Protein AF-A0A3A2ZR63-F1 (afdb_monomer)

Organism: NCBI:txid2070753

InterPro domains:
  IPR008967 p53-like transcription factor, DNA-binding domain superfamily [SSF49417] (15-158)
  IPR024061 NDT80, DNA-binding domain [PF05224] (14-158)
  IPR024061 NDT80, DNA-binding domain [PS51517] (1-158)
  IPR037141 NDT80, DNA-binding domain superfamily [G3DSA:2.60.40.1390] (8-158)
  IPR052605 NDT80-like transcription factors [PTHR35144] (15-158)

Mean predicted aligned error: 14.02 Å

Radius of gyration: 23.4 Å; Cα contacts (8 Å, |Δi|>4): 217; chains: 1; bounding box: 44×64×57 Å

Structure (mmCIF, N/CA/C/O backbone):
data_AF-A0A3A2ZR63-F1
#
_entry.id   AF-A0A3A2ZR63-F1
#
loop_
_atom_site.group_PDB
_atom_site.id
_atom_site.type_symbol
_atom_site.label_atom_id
_atom_site.label_alt_id
_atom_site.label_comp_id
_atom_site.label_asym_id
_atom_site.label_entity_id
_atom_site.label_seq_id
_atom_site.pdbx_PDB_ins_code
_atom_site.Cartn_x
_atom_site.Cartn_y
_atom_site.Cartn_z
_atom_site.occupancy
_atom_site.B_iso_or_equiv
_atom_site.auth_seq_id
_atom_site.auth_comp_id
_atom_site.auth_asym_id
_atom_site.auth_atom_id
_atom_site.pdbx_PDB_model_num
ATOM 1 N N . MET A 1 1 ? -15.004 12.516 -32.864 1.00 45.97 1 MET A N 1
ATOM 2 C CA . MET A 1 1 ? -14.915 11.042 -32.732 1.00 45.97 1 MET A CA 1
ATOM 3 C C . MET A 1 1 ? -13.595 10.483 -33.279 1.00 45.97 1 MET A C 1
ATOM 5 O O . MET A 1 1 ? -13.075 9.552 -32.686 1.00 45.97 1 MET A O 1
ATOM 9 N N . ALA A 1 2 ? -12.999 11.075 -34.326 1.00 40.38 2 ALA A N 1
ATOM 10 C CA . ALA A 1 2 ? -11.675 10.683 -34.836 1.00 40.38 2 ALA A CA 1
ATOM 11 C C . ALA A 1 2 ? -10.505 10.968 -33.863 1.00 40.38 2 ALA A C 1
ATOM 13 O O . ALA A 1 2 ? -9.530 10.227 -33.838 1.00 40.38 2 ALA A O 1
ATOM 14 N N . ASP A 1 3 ? -10.630 11.982 -33.006 1.00 50.62 3 ASP A N 1
ATOM 15 C CA . ASP A 1 3 ? -9.547 12.456 -32.124 1.00 50.62 3 ASP A CA 1
ATOM 16 C C . ASP A 1 3 ? -9.167 11.496 -30.978 1.00 50.62 3 ASP A C 1
ATOM 18 O O . ASP A 1 3 ? -8.080 11.567 -30.408 1.00 50.62 3 ASP A O 1
ATOM 22 N N . THR A 1 4 ? -10.058 10.567 -30.631 1.00 49.31 4 THR A N 1
ATOM 23 C CA . THR A 1 4 ? -9.814 9.566 -29.580 1.00 49.31 4 THR A CA 1
ATOM 24 C C . THR A 1 4 ? -9.079 8.341 -30.128 1.00 49.31 4 THR A C 1
ATOM 26 O O . THR A 1 4 ? -8.341 7.690 -29.396 1.00 49.31 4 THR A O 1
ATOM 29 N N . ILE A 1 5 ? -9.237 8.053 -31.423 1.00 48.50 5 ILE A N 1
ATOM 30 C CA . ILE A 1 5 ? -8.697 6.851 -32.073 1.00 48.50 5 ILE A CA 1
ATOM 31 C C . ILE A 1 5 ? -7.211 7.045 -32.418 1.00 48.50 5 ILE A C 1
ATOM 33 O O . ILE A 1 5 ? -6.413 6.131 -32.229 1.00 48.50 5 ILE A O 1
ATOM 37 N N . TRP A 1 6 ? -6.792 8.259 -32.789 1.00 42.59 6 TRP A N 1
ATOM 38 C CA . TRP A 1 6 ? -5.373 8.559 -33.038 1.00 42.59 6 TRP A CA 1
ATOM 39 C C . TRP A 1 6 ? -4.521 8.643 -31.763 1.00 42.59 6 TRP A C 1
ATOM 41 O O . TRP A 1 6 ? -3.327 8.355 -31.815 1.00 42.59 6 TRP A O 1
ATOM 51 N N . LYS A 1 7 ? -5.120 8.927 -30.596 1.00 45.03 7 LYS A N 1
ATOM 52 C CA . LYS A 1 7 ? -4.410 8.862 -29.302 1.00 45.03 7 LYS A CA 1
ATOM 53 C C . LYS A 1 7 ? -3.984 7.441 -28.918 1.00 45.03 7 LYS A C 1
ATOM 55 O O . LYS A 1 7 ? -3.036 7.296 -28.158 1.00 45.03 7 LYS A O 1
ATOM 60 N N . PHE A 1 8 ? -4.647 6.418 -29.463 1.00 43.94 8 PHE A N 1
ATOM 61 C CA . PHE A 1 8 ? -4.245 5.016 -29.314 1.00 43.94 8 PHE A CA 1
ATOM 62 C C . PHE A 1 8 ? -3.284 4.539 -30.411 1.00 43.94 8 PHE A C 1
ATOM 64 O O . PHE A 1 8 ? -2.622 3.527 -30.216 1.00 43.94 8 PHE A O 1
ATOM 71 N N . LEU A 1 9 ? -3.183 5.244 -31.546 1.00 41.78 9 LEU A N 1
ATOM 72 C CA . LEU A 1 9 ? -2.335 4.830 -32.671 1.00 41.78 9 LEU A CA 1
ATOM 73 C C . LEU A 1 9 ? -0.907 5.398 -32.608 1.00 41.78 9 LEU A C 1
ATOM 75 O O . LEU A 1 9 ? -0.009 4.853 -33.237 1.00 41.78 9 LEU A O 1
ATOM 79 N N . ILE A 1 10 ? -0.665 6.426 -31.788 1.00 46.12 10 ILE A N 1
ATOM 80 C CA . ILE A 1 10 ? 0.682 6.765 -31.304 1.00 46.12 10 ILE A CA 1
ATOM 81 C C . ILE A 1 10 ? 0.869 6.078 -29.948 1.00 46.12 10 ILE A C 1
ATOM 83 O O . ILE A 1 10 ? 1.062 6.712 -28.910 1.00 46.12 10 ILE A O 1
ATOM 87 N N . MET A 1 11 ? 0.830 4.746 -29.949 1.00 47.94 11 MET A N 1
ATOM 88 C CA . MET A 1 11 ? 1.648 4.001 -28.999 1.00 47.94 11 MET A CA 1
ATOM 89 C C . MET A 1 11 ? 3.092 4.231 -29.445 1.00 47.94 11 MET A C 1
ATOM 91 O O . MET A 1 11 ? 3.695 3.388 -30.101 1.00 47.94 11 MET A O 1
ATOM 95 N N . ALA A 1 12 ? 3.645 5.408 -29.126 1.00 53.53 12 ALA A N 1
ATOM 96 C CA . ALA A 1 12 ? 5.078 5.480 -28.895 1.00 53.53 12 ALA A CA 1
ATOM 97 C C . ALA A 1 12 ? 5.384 4.287 -27.989 1.00 53.53 12 ALA A C 1
ATOM 99 O O . ALA A 1 12 ? 4.671 4.096 -27.001 1.00 53.53 12 ALA A O 1
ATOM 100 N N . GLU A 1 13 ? 6.319 3.437 -28.391 1.00 65.12 13 GLU A N 1
ATOM 101 C CA . GLU A 1 13 ? 6.687 2.231 -27.665 1.00 65.12 13 GLU A CA 1
ATOM 102 C C . GLU A 1 13 ? 7.185 2.651 -26.274 1.00 65.12 13 GLU A C 1
ATOM 104 O O . GLU A 1 13 ? 8.339 3.013 -26.060 1.00 65.12 13 GLU A O 1
ATOM 109 N N . LYS A 1 14 ? 6.248 2.768 -25.330 1.00 74.50 14 LYS A N 1
ATOM 110 C CA . LYS A 1 14 ? 6.524 3.203 -23.970 1.00 74.50 14 LYS A CA 1
ATOM 111 C C . LYS A 1 14 ? 6.996 1.973 -23.232 1.00 74.50 14 LYS A C 1
ATOM 113 O O . LYS A 1 14 ? 6.200 1.111 -22.861 1.00 74.50 14 LYS A O 1
ATOM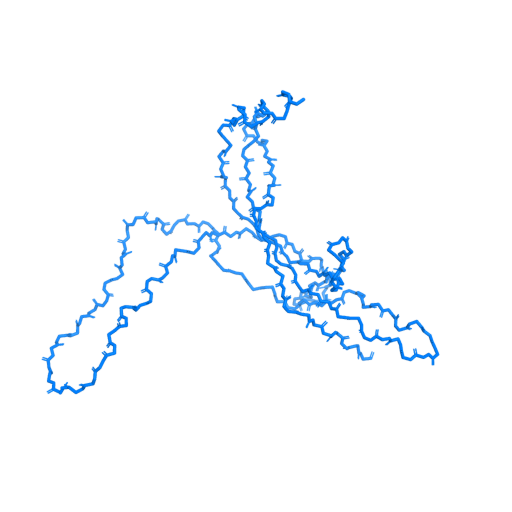 118 N N . HIS A 1 15 ? 8.300 1.892 -23.039 1.00 84.75 15 HIS A N 1
ATOM 119 C CA . HIS A 1 15 ? 8.907 0.795 -22.312 1.00 84.75 15 HIS A CA 1
ATOM 120 C C . HIS A 1 15 ? 8.622 0.955 -20.821 1.00 84.75 15 HIS A C 1
ATOM 122 O O . HIS A 1 15 ? 8.760 2.046 -20.259 1.00 84.75 15 HIS A O 1
ATOM 128 N N . ILE A 1 16 ? 8.224 -0.144 -20.179 1.00 88.38 16 ILE A N 1
ATOM 129 C CA . ILE A 1 16 ? 8.135 -0.212 -18.723 1.00 88.38 16 ILE A CA 1
ATOM 130 C C . ILE A 1 16 ? 9.560 -0.299 -18.178 1.00 88.38 16 ILE A C 1
ATOM 132 O O . ILE A 1 16 ? 10.307 -1.209 -18.523 1.00 88.38 16 ILE A O 1
ATOM 136 N N . LEU A 1 17 ? 9.918 0.657 -17.328 1.00 89.81 17 LEU A N 1
ATOM 137 C CA . LEU A 1 17 ? 11.232 0.766 -16.702 1.00 89.81 17 LEU A CA 1
ATOM 138 C C . LEU A 1 17 ? 11.262 0.067 -15.337 1.00 89.81 17 LEU A C 1
ATOM 140 O O . LEU A 1 17 ? 12.250 -0.568 -14.986 1.00 89.81 17 LEU A O 1
ATOM 144 N N . SER A 1 18 ? 10.188 0.197 -14.556 1.00 92.38 18 SER A N 1
ATOM 145 C CA . SER A 1 18 ? 10.052 -0.419 -13.231 1.00 92.38 18 SER A CA 1
ATOM 146 C C . SER A 1 18 ? 8.596 -0.428 -12.759 1.00 92.38 18 SER A C 1
ATOM 148 O O . SER A 1 18 ? 7.727 0.214 -13.359 1.00 92.38 18 SER A O 1
ATOM 150 N N . PHE A 1 19 ? 8.330 -1.142 -11.663 1.00 94.75 19 PHE A N 1
ATOM 151 C CA . PHE A 1 19 ? 7.040 -1.142 -10.978 1.00 94.75 19 PHE A CA 1
ATOM 152 C C . PHE A 1 19 ? 7.175 -0.599 -9.560 1.00 94.75 19 PHE A C 1
ATOM 154 O O . PHE A 1 19 ? 8.213 -0.759 -8.924 1.00 94.75 19 PHE A O 1
ATOM 161 N N . SER A 1 20 ? 6.105 0.010 -9.058 1.00 96.94 20 SER A N 1
ATOM 162 C CA . SER A 1 20 ? 6.032 0.521 -7.690 1.00 96.94 20 SER A CA 1
ATOM 163 C C . SER A 1 20 ? 4.625 0.353 -7.137 1.00 96.94 20 SER A C 1
ATOM 165 O O . SER A 1 20 ? 3.649 0.452 -7.882 1.00 96.94 20 SER A O 1
ATOM 167 N N . MET A 1 21 ? 4.496 0.101 -5.840 1.00 97.00 21 MET A N 1
ATOM 168 C CA . MET A 1 21 ? 3.208 -0.017 -5.159 1.00 97.00 21 MET A CA 1
ATOM 169 C C . MET A 1 21 ? 3.023 1.069 -4.107 1.00 97.00 21 MET A C 1
ATOM 171 O O . MET A 1 21 ? 3.986 1.545 -3.511 1.00 97.00 21 MET A O 1
ATOM 175 N N . SER A 1 22 ? 1.774 1.423 -3.826 1.00 97.06 22 SER A N 1
ATOM 176 C CA . SER A 1 22 ? 1.427 2.290 -2.703 1.00 97.06 22 SER A CA 1
ATOM 177 C C . SER A 1 22 ? 0.225 1.757 -1.938 1.00 97.06 22 SER A C 1
ATOM 179 O O . SER A 1 22 ? -0.571 0.986 -2.475 1.00 97.06 22 SER A O 1
ATOM 181 N N . ILE A 1 23 ? 0.099 2.176 -0.678 1.00 97.38 23 ILE A N 1
ATOM 182 C CA . ILE A 1 23 ? -1.042 1.864 0.181 1.00 97.38 23 ILE A CA 1
ATOM 183 C C . ILE A 1 23 ? -1.772 3.146 0.582 1.00 97.38 23 ILE A C 1
ATOM 185 O O . ILE A 1 23 ? -1.157 4.157 0.926 1.00 97.38 23 ILE A O 1
ATOM 189 N N . SER A 1 24 ? -3.098 3.103 0.555 1.00 95.75 24 SER A N 1
ATOM 190 C CA . SER A 1 24 ? -3.972 4.174 1.029 1.00 95.75 24 SER A CA 1
ATOM 191 C C . SER A 1 24 ? -5.219 3.599 1.700 1.00 95.75 24 SER A C 1
ATOM 193 O O . SER A 1 24 ? -5.434 2.384 1.715 1.00 95.75 24 SER A O 1
ATOM 195 N N . ALA A 1 25 ? -6.031 4.468 2.297 1.00 95.00 25 ALA A N 1
ATOM 196 C CA . ALA A 1 25 ? -7.350 4.109 2.790 1.00 95.00 25 ALA A CA 1
ATOM 197 C C . ALA A 1 25 ? -8.412 4.984 2.128 1.00 95.00 25 ALA A C 1
ATOM 199 O O . ALA A 1 25 ? -8.140 6.118 1.748 1.00 95.00 25 ALA A O 1
ATOM 200 N N . ILE A 1 26 ? -9.623 4.456 1.999 1.00 93.69 26 ILE A N 1
ATOM 201 C CA . ILE A 1 26 ? -10.800 5.190 1.529 1.00 93.69 26 ILE A CA 1
ATOM 202 C C . ILE A 1 26 ? -11.976 4.899 2.451 1.00 93.69 26 ILE A C 1
ATOM 204 O O . ILE A 1 26 ? -12.048 3.821 3.050 1.00 93.69 26 ILE A O 1
ATOM 208 N N . GLN A 1 27 ? -12.928 5.824 2.547 1.00 90.50 27 GLN A N 1
ATOM 209 C CA . GLN A 1 27 ? -14.222 5.496 3.139 1.00 90.50 27 GLN A CA 1
ATOM 210 C C . GLN A 1 27 ? -14.969 4.520 2.216 1.00 90.50 27 GLN A C 1
ATOM 212 O O . GLN A 1 27 ? -15.025 4.709 1.001 1.00 90.50 27 GLN A O 1
ATOM 217 N N . ASN A 1 28 ? -15.548 3.460 2.781 1.00 90.56 28 ASN A N 1
ATOM 218 C CA . ASN A 1 28 ? -16.197 2.416 1.993 1.00 90.56 28 ASN A CA 1
ATOM 219 C C . ASN A 1 28 ? -17.354 2.976 1.158 1.00 90.56 28 ASN A C 1
ATOM 221 O O . ASN A 1 28 ? -18.242 3.650 1.682 1.00 90.56 28 ASN A O 1
ATOM 225 N N . GLY A 1 29 ? -17.334 2.678 -0.143 1.00 84.38 29 GLY A N 1
ATOM 226 C CA . GLY A 1 29 ? -18.275 3.221 -1.128 1.00 84.38 29 GLY A CA 1
ATOM 227 C C . GLY A 1 29 ? -17.947 4.635 -1.628 1.00 84.38 29 GLY A C 1
ATOM 228 O O . GLY A 1 29 ? -18.713 5.172 -2.423 1.00 84.38 29 GLY A O 1
ATOM 229 N N . LYS A 1 30 ? -16.831 5.243 -1.198 1.00 83.94 30 LYS A N 1
ATOM 230 C CA . LYS A 1 30 ? -16.377 6.569 -1.642 1.00 83.94 30 LYS A CA 1
ATOM 231 C C . LYS A 1 30 ? -14.942 6.533 -2.169 1.00 83.94 30 LYS A C 1
ATOM 233 O O . LYS A 1 30 ? -13.995 6.922 -1.493 1.00 83.94 30 LYS A O 1
ATOM 238 N N . GLU A 1 31 ? -14.783 6.120 -3.420 1.00 77.69 31 GLU A N 1
ATOM 239 C CA . GLU A 1 31 ? -13.464 5.938 -4.050 1.00 77.69 31 GLU A CA 1
ATOM 240 C C . GLU A 1 31 ? -12.640 7.230 -4.227 1.00 77.69 31 GLU A C 1
ATOM 242 O O . GLU A 1 31 ? -11.437 7.152 -4.482 1.00 77.69 31 GLU A O 1
ATOM 247 N N . GLY A 1 32 ? -13.265 8.407 -4.094 1.00 76.75 32 GLY A N 1
ATOM 248 C CA . GLY A 1 32 ? -12.607 9.713 -4.219 1.00 76.75 32 GLY A CA 1
ATOM 249 C C . GLY A 1 32 ? -12.117 10.331 -2.904 1.00 76.75 32 GLY A C 1
ATOM 250 O O . GLY A 1 32 ? -11.287 11.236 -2.943 1.00 76.75 32 GLY A O 1
ATOM 251 N N . GLU A 1 33 ? -12.595 9.863 -1.746 1.00 82.25 33 GLU A N 1
ATOM 252 C CA . GLU A 1 33 ? -12.188 10.400 -0.439 1.00 82.25 33 GLU A CA 1
ATOM 253 C C . GLU A 1 33 ? -11.098 9.511 0.164 1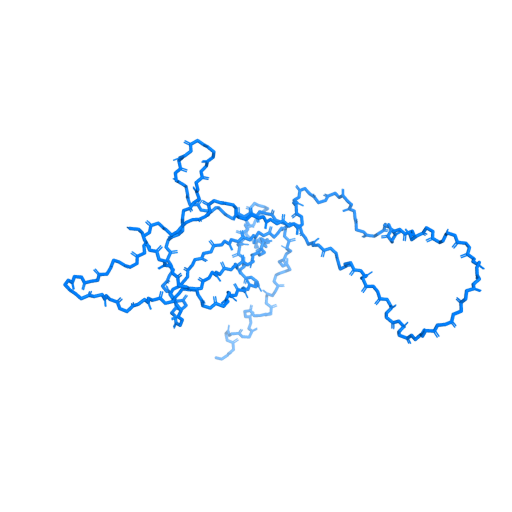.00 82.25 33 GLU A C 1
ATOM 255 O O . GLU A 1 33 ? -11.376 8.542 0.875 1.00 82.25 33 GLU A O 1
ATOM 260 N N . VAL A 1 34 ? -9.842 9.836 -0.164 1.00 88.00 34 VAL A N 1
ATOM 261 C CA . VAL A 1 34 ? -8.672 9.177 0.422 1.00 88.00 34 VAL A CA 1
ATOM 262 C C . VAL A 1 34 ? -8.498 9.640 1.862 1.00 88.00 34 VAL A C 1
ATOM 264 O O . VAL A 1 34 ? -8.334 10.827 2.137 1.00 88.00 34 VAL A O 1
ATOM 267 N N . GLU A 1 35 ? -8.489 8.674 2.766 1.00 90.38 35 GLU A N 1
ATOM 268 C CA . GLU A 1 35 ? -8.189 8.861 4.175 1.00 90.38 35 GLU A CA 1
ATOM 269 C C . GLU A 1 35 ? -6.687 8.763 4.414 1.00 90.38 35 GLU A C 1
ATOM 271 O O . GLU A 1 35 ? -5.981 7.911 3.861 1.00 90.38 35 GLU A O 1
ATOM 276 N N . GLU A 1 36 ? -6.185 9.663 5.253 1.00 90.19 36 GLU A N 1
ATOM 277 C CA . GLU A 1 36 ? -4.756 9.790 5.487 1.00 90.19 36 GLU A CA 1
ATOM 278 C C . GLU A 1 36 ? -4.249 8.660 6.391 1.00 90.19 36 GLU A C 1
ATOM 280 O O . GLU A 1 36 ? -4.694 8.482 7.530 1.00 90.19 36 GLU A O 1
ATOM 285 N N . LEU A 1 37 ? -3.271 7.912 5.881 1.00 95.00 37 LEU A N 1
ATOM 286 C CA . LEU A 1 37 ? -2.515 6.921 6.635 1.00 95.00 37 LEU A CA 1
ATOM 287 C C . LEU A 1 37 ? -1.164 7.500 7.060 1.00 95.00 37 LEU A C 1
ATOM 289 O O . LEU A 1 37 ? -0.524 8.236 6.308 1.00 95.00 37 LEU A O 1
ATOM 293 N N . VAL A 1 38 ? -0.702 7.102 8.240 1.00 95.44 38 VAL A N 1
ATOM 294 C CA . VAL A 1 38 ? 0.665 7.325 8.716 1.00 95.44 38 VAL A CA 1
ATOM 295 C C . VAL A 1 38 ? 1.344 6.012 9.045 1.00 95.44 38 VAL A C 1
ATOM 297 O O . VAL A 1 38 ? 0.723 5.072 9.530 1.00 95.44 38 VAL A O 1
ATOM 300 N N . GLN A 1 39 ? 2.646 5.975 8.819 1.00 96.00 39 GLN A N 1
ATOM 301 C CA . GLN A 1 39 ? 3.543 4.915 9.221 1.00 96.00 39 GLN A CA 1
ATOM 302 C C . GLN A 1 39 ? 4.400 5.388 10.391 1.00 96.00 39 GLN A C 1
ATOM 304 O O . GLN A 1 39 ? 4.998 6.465 10.350 1.00 96.00 39 GLN A O 1
ATOM 309 N N . GLN A 1 40 ? 4.469 4.575 11.440 1.00 95.31 40 GLN A N 1
ATOM 310 C CA . GLN A 1 40 ? 5.313 4.842 12.597 1.00 95.31 40 GLN A CA 1
ATOM 311 C C . GLN A 1 40 ? 6.710 4.253 12.371 1.00 95.31 40 GLN A C 1
ATOM 313 O O . GLN A 1 40 ? 6.860 3.044 12.192 1.00 95.31 40 GLN A O 1
ATOM 318 N N . THR A 1 41 ? 7.753 5.079 12.425 1.00 91.69 41 THR A N 1
ATOM 319 C CA . THR A 1 41 ? 9.140 4.591 12.367 1.00 91.69 41 THR A CA 1
ATOM 320 C C . THR A 1 41 ? 9.544 3.913 13.684 1.00 91.69 41 THR A C 1
ATOM 322 O O . THR A 1 41 ? 8.914 4.153 14.721 1.00 91.69 41 THR A O 1
ATOM 325 N N . PRO A 1 42 ? 10.637 3.123 13.718 1.00 92.19 42 PRO A N 1
ATOM 326 C CA . PRO A 1 42 ? 11.193 2.616 14.978 1.00 92.19 42 PRO A CA 1
ATOM 327 C C . PRO A 1 42 ? 11.473 3.729 16.002 1.00 92.19 42 PRO A C 1
ATOM 329 O O . PRO A 1 42 ? 11.281 3.541 17.201 1.00 92.19 42 PRO A O 1
ATOM 332 N N . LYS A 1 43 ? 11.833 4.928 15.520 1.00 91.31 43 LYS A N 1
ATOM 333 C CA . LYS A 1 43 ? 12.065 6.141 16.324 1.00 91.31 43 LYS A CA 1
ATOM 334 C C . LYS A 1 43 ? 10.785 6.874 16.735 1.00 91.31 43 LYS A C 1
ATOM 336 O O . LYS A 1 43 ? 10.848 7.974 17.270 1.00 91.31 43 LYS A O 1
ATOM 341 N N . ARG A 1 44 ? 9.621 6.272 16.501 1.00 84.75 44 ARG A N 1
ATOM 342 C CA . ARG A 1 44 ? 8.300 6.803 16.839 1.00 84.75 44 ARG A CA 1
ATOM 343 C C . ARG A 1 44 ? 7.916 8.120 16.145 1.00 84.75 44 ARG A C 1
ATOM 345 O O . ARG A 1 44 ? 7.002 8.804 16.606 1.00 84.75 44 ARG A O 1
ATOM 352 N N . SER A 1 45 ? 8.556 8.456 15.028 1.00 92.31 45 SER A N 1
ATOM 353 C CA . SER A 1 45 ? 8.065 9.524 14.154 1.00 92.31 45 SER A CA 1
ATOM 354 C C . SER A 1 45 ? 6.958 8.996 13.242 1.00 92.31 45 SER A C 1
ATOM 356 O O . SER A 1 45 ? 7.022 7.853 12.785 1.00 92.31 45 SER A O 1
ATOM 358 N N . LYS A 1 46 ? 5.954 9.836 12.979 1.00 93.69 46 LYS A N 1
ATOM 359 C CA . LYS A 1 46 ? 4.882 9.562 12.017 1.00 93.69 46 LYS A CA 1
ATOM 360 C C . LYS A 1 46 ? 5.288 10.108 10.654 1.00 93.69 46 LYS A C 1
ATOM 362 O O . LYS A 1 46 ? 5.589 11.294 10.548 1.00 93.69 46 LYS A O 1
ATOM 367 N N . ILE A 1 47 ? 5.287 9.260 9.634 1.00 94.38 47 ILE A N 1
ATOM 368 C CA . ILE A 1 47 ? 5.576 9.633 8.244 1.00 94.38 47 ILE A CA 1
ATOM 369 C C . ILE A 1 47 ? 4.454 9.145 7.330 1.00 94.38 47 ILE A C 1
ATOM 371 O O . ILE A 1 47 ? 3.726 8.223 7.685 1.00 94.38 47 ILE A O 1
ATOM 375 N N . LYS A 1 48 ? 4.30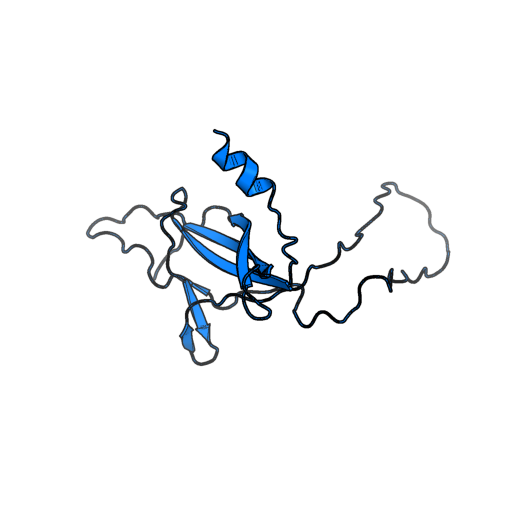3 9.735 6.146 1.00 94.06 48 LYS A N 1
ATOM 376 C CA . LYS A 1 48 ? 3.390 9.199 5.132 1.00 94.06 48 LYS A CA 1
ATOM 377 C C . LYS A 1 48 ? 3.974 7.895 4.555 1.00 94.06 48 LYS A C 1
ATOM 379 O O . LYS A 1 48 ? 5.172 7.884 4.265 1.00 94.06 48 LYS A O 1
ATOM 384 N N . PRO A 1 49 ? 3.174 6.831 4.355 1.00 94.38 49 PRO A N 1
ATOM 385 C CA . PRO A 1 49 ? 3.623 5.650 3.621 1.00 94.38 49 PRO A CA 1
ATOM 386 C C . PRO A 1 49 ? 4.074 6.048 2.210 1.00 94.38 49 PRO A C 1
ATOM 388 O O . PRO A 1 49 ? 3.338 6.722 1.484 1.00 94.38 49 PRO A O 1
ATOM 391 N N . GLY A 1 50 ? 5.305 5.689 1.852 1.00 92.44 50 GLY A N 1
ATOM 392 C CA . GLY A 1 50 ? 5.876 5.972 0.536 1.00 92.44 50 GLY A CA 1
ATOM 393 C C . GLY A 1 50 ? 5.437 4.962 -0.524 1.00 92.44 50 GLY A C 1
ATOM 394 O O . GLY A 1 50 ? 4.913 3.895 -0.200 1.00 92.44 50 GLY A O 1
ATOM 395 N N . ASN A 1 51 ? 5.691 5.295 -1.791 1.00 94.94 51 ASN A N 1
ATOM 396 C CA . ASN A 1 51 ? 5.665 4.303 -2.864 1.00 94.94 51 ASN A CA 1
ATOM 397 C C . ASN A 1 51 ? 6.889 3.387 -2.724 1.00 94.94 51 ASN A C 1
ATOM 399 O O . ASN A 1 51 ? 7.966 3.854 -2.348 1.00 94.94 51 ASN A O 1
ATOM 403 N N . VAL A 1 52 ? 6.720 2.103 -3.024 1.00 96.00 52 VAL A N 1
ATOM 404 C CA . VAL A 1 52 ? 7.763 1.087 -2.881 1.00 96.00 52 VAL A CA 1
ATOM 405 C C . VAL A 1 52 ? 7.971 0.381 -4.204 1.00 96.00 52 VAL A C 1
ATOM 407 O O . VAL A 1 52 ? 7.051 -0.256 -4.715 1.00 96.00 52 VAL A O 1
ATOM 410 N N . ASP A 1 53 ? 9.186 0.480 -4.731 1.00 96.00 53 ASP A N 1
ATOM 411 C CA . ASP A 1 53 ? 9.571 -0.211 -5.955 1.00 96.00 53 ASP A CA 1
ATOM 412 C C . ASP A 1 53 ? 9.626 -1.722 -5.724 1.00 96.00 53 ASP A C 1
ATOM 414 O O . ASP A 1 53 ? 10.170 -2.194 -4.722 1.00 96.00 53 ASP A O 1
ATOM 418 N N . ILE A 1 54 ? 9.040 -2.474 -6.655 1.00 94.75 54 ILE A N 1
ATOM 419 C CA . ILE A 1 54 ? 8.918 -3.929 -6.575 1.00 94.75 54 ILE A CA 1
ATOM 420 C C . ILE A 1 54 ? 9.251 -4.603 -7.901 1.00 94.75 54 ILE A C 1
ATOM 422 O O . ILE A 1 54 ? 9.049 -4.044 -8.980 1.00 94.75 54 ILE A O 1
ATOM 426 N N . ALA A 1 55 ? 9.719 -5.842 -7.809 1.00 93.31 55 ALA A N 1
ATOM 427 C CA . ALA A 1 55 ? 9.893 -6.735 -8.942 1.00 93.31 55 ALA A CA 1
ATOM 428 C C . ALA A 1 55 ? 8.690 -7.691 -9.084 1.00 93.31 55 ALA A C 1
ATOM 430 O O . ALA A 1 55 ? 8.032 -8.018 -8.093 1.00 93.31 55 ALA A O 1
ATOM 431 N N . PRO A 1 56 ? 8.377 -8.176 -10.296 1.00 89.31 56 PRO A N 1
ATOM 432 C CA . PRO A 1 56 ? 7.383 -9.229 -10.475 1.00 89.31 56 PRO A CA 1
ATOM 433 C C . PRO A 1 56 ? 7.816 -10.527 -9.780 1.00 89.31 56 PRO A C 1
ATOM 435 O O . PRO A 1 56 ? 8.928 -11.005 -9.988 1.00 89.31 56 PRO A O 1
ATOM 438 N N . LYS A 1 57 ? 6.922 -11.130 -8.989 1.00 85.62 57 LYS A N 1
ATOM 439 C CA . LYS A 1 57 ? 7.118 -12.483 -8.453 1.00 85.62 57 LYS A CA 1
ATOM 440 C C . LYS A 1 57 ? 6.762 -13.491 -9.556 1.00 85.62 57 LYS A C 1
ATOM 442 O O . LYS A 1 57 ? 5.605 -13.482 -9.986 1.00 85.62 57 LYS A O 1
ATOM 447 N N . PRO A 1 58 ? 7.696 -14.330 -10.042 1.00 77.25 58 PRO A N 1
ATOM 448 C CA . PRO A 1 58 ? 7.346 -15.370 -11.001 1.00 77.25 58 PRO A CA 1
ATOM 449 C C . PRO A 1 58 ? 6.308 -16.315 -10.374 1.00 77.25 58 PRO A C 1
ATOM 451 O O . PRO A 1 58 ? 6.328 -16.527 -9.155 1.00 77.25 58 PRO A O 1
ATOM 454 N N . PRO A 1 59 ? 5.366 -16.858 -11.163 1.00 72.25 59 PRO A N 1
ATOM 455 C CA . PRO A 1 59 ? 4.403 -17.817 -10.647 1.00 72.25 59 PRO A CA 1
ATOM 456 C C . PRO A 1 59 ? 5.155 -19.042 -10.120 1.00 72.25 59 PRO A C 1
ATOM 458 O O . PRO A 1 59 ? 5.836 -19.738 -10.871 1.00 72.25 59 PRO A O 1
ATOM 461 N N . PHE A 1 60 ? 5.030 -19.306 -8.821 1.00 60.25 60 PHE A N 1
ATOM 462 C CA . PHE A 1 60 ? 5.412 -20.593 -8.258 1.00 60.25 60 PHE A CA 1
ATOM 463 C C . PHE A 1 60 ? 4.416 -21.615 -8.805 1.00 60.25 60 PHE A C 1
ATOM 465 O O . PHE A 1 60 ? 3.218 -21.506 -8.546 1.00 60.25 60 PHE A O 1
ATOM 472 N N . LEU A 1 61 ? 4.890 -22.580 -9.592 1.00 52.00 61 LEU A N 1
ATOM 473 C CA . LEU A 1 61 ? 4.096 -23.759 -9.922 1.00 52.00 61 LEU A CA 1
ATOM 474 C C . LEU A 1 61 ? 3.973 -24.599 -8.646 1.00 52.00 61 LEU A C 1
ATOM 476 O O . LEU A 1 61 ? 4.815 -25.447 -8.371 1.00 52.00 61 LEU A O 1
ATOM 480 N N . SER A 1 62 ? 2.958 -24.315 -7.834 1.00 48.56 62 SER A N 1
ATOM 481 C CA . SER A 1 62 ? 2.526 -25.200 -6.756 1.00 48.56 62 SER A CA 1
ATOM 482 C C . SER A 1 62 ? 1.486 -26.184 -7.308 1.00 48.56 62 SER A C 1
ATOM 484 O O . SER A 1 62 ? 0.352 -25.793 -7.573 1.00 48.56 62 SER A O 1
ATOM 486 N N . ASP A 1 63 ? 1.935 -27.432 -7.458 1.00 42.84 63 ASP A N 1
ATOM 487 C CA . ASP A 1 63 ? 1.193 -28.702 -7.441 1.00 42.84 63 ASP A CA 1
ATOM 488 C C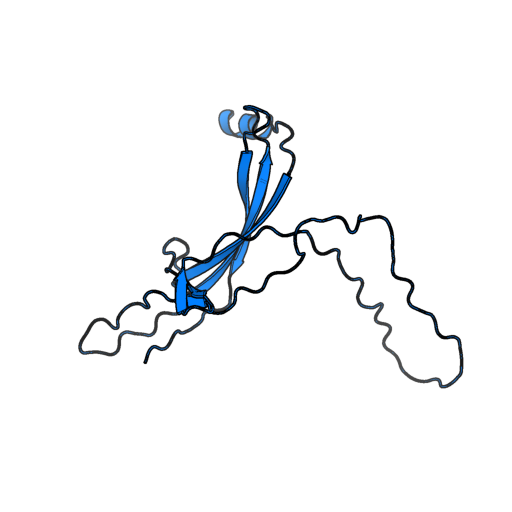 . ASP A 1 63 ? 0.352 -29.135 -8.663 1.00 42.84 63 ASP A C 1
ATOM 490 O O . ASP A 1 63 ? -0.742 -28.648 -8.938 1.00 42.84 63 ASP A O 1
ATOM 494 N N . PHE A 1 64 ? 0.832 -30.199 -9.326 1.00 40.53 64 PHE A N 1
ATOM 495 C CA . PHE A 1 64 ? -0.038 -31.204 -9.939 1.00 40.53 64 PHE A CA 1
ATOM 496 C C . PHE A 1 64 ? -0.767 -31.950 -8.809 1.00 40.53 64 PHE A C 1
ATOM 498 O O . PHE A 1 64 ? -0.207 -32.839 -8.170 1.00 40.53 64 PHE A O 1
ATOM 505 N N . ASP A 1 65 ? -2.021 -31.576 -8.572 1.00 38.09 65 ASP A N 1
ATOM 506 C CA . ASP A 1 65 ? -2.979 -32.330 -7.767 1.00 38.09 65 ASP A CA 1
ATOM 507 C C . ASP A 1 65 ? -3.373 -33.616 -8.520 1.00 38.09 65 ASP A C 1
ATOM 509 O O . ASP A 1 65 ? -4.102 -33.572 -9.512 1.00 38.09 65 ASP A O 1
ATOM 513 N N . ILE A 1 66 ? -2.879 -34.775 -8.075 1.00 42.00 66 ILE A N 1
A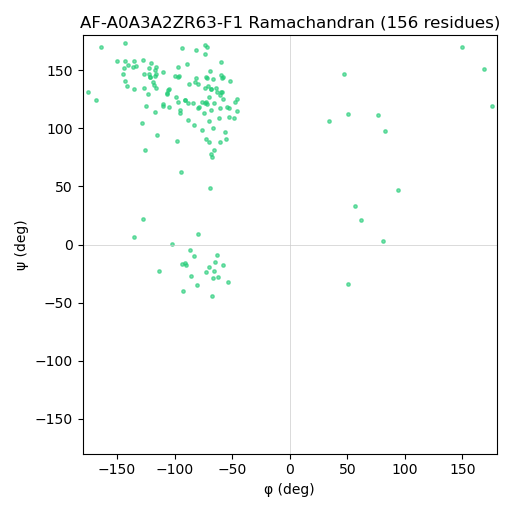TOM 514 C CA . ILE A 1 66 ? -3.537 -36.060 -8.340 1.00 42.00 66 ILE A CA 1
ATOM 515 C C . ILE A 1 66 ? -3.995 -36.611 -6.994 1.00 42.00 66 ILE A C 1
ATOM 517 O O . ILE A 1 66 ? -3.266 -37.299 -6.278 1.00 42.00 66 ILE A O 1
ATOM 521 N N . GLN A 1 67 ? -5.252 -36.318 -6.674 1.00 43.56 67 GLN A N 1
ATOM 522 C CA . GLN A 1 67 ? -6.061 -37.111 -5.760 1.00 43.56 67 GLN A CA 1
ATOM 523 C C . GLN A 1 67 ? -6.035 -38.578 -6.215 1.00 43.56 67 GLN A C 1
ATOM 525 O O . GLN A 1 67 ? -6.469 -38.878 -7.322 1.00 43.56 67 GLN A O 1
ATOM 530 N N . HIS A 1 68 ? -5.504 -39.487 -5.391 1.00 39.44 68 HIS A N 1
ATOM 531 C CA . HIS A 1 68 ? -6.170 -40.712 -4.910 1.00 39.44 68 HIS A CA 1
ATOM 532 C C . HIS A 1 68 ? -5.179 -41.676 -4.208 1.00 39.44 68 HIS A C 1
ATOM 534 O O . HIS A 1 68 ? -3.981 -41.658 -4.485 1.00 39.44 68 HIS A O 1
ATOM 540 N N . PRO A 1 69 ? -5.661 -42.491 -3.243 1.00 53.81 69 PRO A N 1
ATOM 541 C CA . PRO A 1 69 ? -4.846 -43.091 -2.190 1.00 53.81 69 PRO A CA 1
ATOM 542 C C . PRO A 1 69 ? -4.338 -44.501 -2.531 1.00 53.81 69 PRO A C 1
ATOM 544 O O . PRO A 1 69 ? -4.859 -45.176 -3.413 1.00 53.81 69 PRO A O 1
ATOM 547 N N . SER A 1 70 ? -3.407 -44.978 -1.698 1.00 46.28 70 SER A N 1
ATOM 548 C CA . SER A 1 70 ? -2.908 -46.358 -1.557 1.00 46.28 70 SER A CA 1
ATOM 549 C C . SER A 1 70 ? -1.813 -46.825 -2.529 1.00 46.28 70 SER A C 1
ATOM 551 O O . SER A 1 70 ? -2.082 -47.326 -3.615 1.00 46.28 70 SER A O 1
ATOM 553 N N . ARG A 1 71 ? -0.557 -46.768 -2.056 1.00 40.47 71 ARG A N 1
ATOM 554 C CA . ARG A 1 71 ? 0.450 -47.842 -2.188 1.00 40.47 71 ARG A CA 1
ATOM 555 C C . ARG A 1 71 ? 1.740 -47.486 -1.433 1.00 40.47 71 ARG A C 1
ATOM 557 O O . ARG A 1 71 ? 2.252 -46.387 -1.625 1.00 40.47 71 ARG A O 1
ATOM 564 N N . PRO A 1 72 ? 2.288 -48.386 -0.597 1.00 53.03 72 PRO A N 1
ATOM 565 C CA . PRO A 1 72 ? 3.602 -48.206 -0.006 1.00 53.03 72 PRO A CA 1
ATOM 566 C C . PRO A 1 72 ? 4.634 -48.943 -0.858 1.00 53.03 72 PRO A C 1
ATOM 568 O O . PRO A 1 72 ? 4.579 -50.165 -0.931 1.00 53.03 72 PRO A O 1
ATOM 571 N N . SER A 1 73 ? 5.578 -48.229 -1.469 1.00 39.34 73 SER A N 1
ATOM 572 C CA . SER A 1 73 ? 6.916 -48.770 -1.750 1.00 39.34 73 SER A CA 1
ATOM 573 C C . SER A 1 73 ? 7.754 -47.783 -2.552 1.00 39.34 73 SER A C 1
ATOM 575 O O . SER A 1 73 ? 7.402 -47.454 -3.679 1.00 39.34 73 SER A O 1
ATOM 577 N N . HIS A 1 74 ? 8.873 -47.394 -1.939 1.00 47.22 74 HIS A N 1
ATOM 578 C CA . HIS A 1 74 ? 10.182 -47.161 -2.546 1.00 47.22 74 HIS A CA 1
ATOM 579 C C . HIS A 1 74 ? 10.215 -46.589 -3.962 1.00 47.22 74 HIS A C 1
ATOM 581 O O . HIS A 1 74 ? 10.104 -47.348 -4.913 1.00 47.22 74 HIS A O 1
ATOM 587 N N . THR A 1 75 ? 10.580 -45.313 -4.083 1.00 37.38 75 THR A N 1
ATOM 588 C CA . THR A 1 75 ? 11.482 -44.851 -5.148 1.00 37.38 75 THR A CA 1
ATOM 589 C C . THR A 1 75 ? 11.932 -43.422 -4.865 1.00 37.38 75 THR A C 1
ATOM 591 O O . THR A 1 75 ? 11.099 -42.541 -4.700 1.00 37.38 75 THR A O 1
ATOM 594 N N . THR A 1 76 ? 13.255 -43.261 -4.820 1.00 44.78 76 THR A N 1
ATOM 595 C CA . THR A 1 76 ? 14.039 -42.098 -5.259 1.00 44.78 76 THR A CA 1
ATOM 596 C C . THR A 1 76 ? 13.608 -40.725 -4.739 1.00 44.78 76 THR A C 1
ATOM 598 O O . THR A 1 76 ? 12.595 -40.174 -5.156 1.00 44.78 76 THR A O 1
ATOM 601 N N . GLU A 1 77 ? 14.452 -40.123 -3.897 1.00 41.25 77 GLU A N 1
ATOM 602 C CA . GLU A 1 77 ? 14.436 -38.686 -3.615 1.00 41.25 77 GLU A CA 1
ATOM 603 C C . GLU A 1 77 ? 14.568 -37.910 -4.935 1.00 41.25 77 GLU A C 1
ATOM 605 O O . GLU A 1 77 ? 15.664 -37.617 -5.416 1.00 41.25 77 GLU A O 1
ATOM 610 N N . VAL A 1 78 ? 13.435 -37.59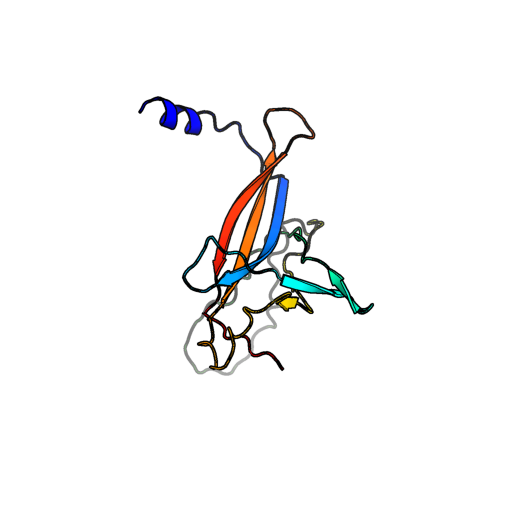1 -5.559 1.00 39.66 78 VAL A N 1
ATOM 611 C CA . VAL A 1 78 ? 13.375 -36.597 -6.621 1.00 39.66 78 VAL A CA 1
ATOM 612 C C . VAL A 1 78 ? 13.552 -35.264 -5.914 1.00 39.66 78 VAL A C 1
ATOM 614 O O . VAL A 1 78 ? 12.595 -34.658 -5.439 1.00 39.66 78 VAL A O 1
ATOM 617 N N . ARG A 1 79 ? 14.811 -34.826 -5.800 1.00 42.16 79 ARG A N 1
ATOM 618 C CA . ARG A 1 79 ? 15.127 -33.410 -5.623 1.00 42.16 79 ARG A CA 1
ATOM 619 C C . ARG A 1 79 ? 14.327 -32.669 -6.687 1.00 42.16 79 ARG A C 1
ATOM 621 O O . ARG A 1 79 ? 14.623 -32.794 -7.873 1.00 42.16 79 ARG A O 1
ATOM 628 N N . SER A 1 80 ? 13.300 -31.947 -6.260 1.00 45.34 80 SER A N 1
ATOM 629 C CA . SER A 1 80 ? 12.635 -30.932 -7.060 1.00 45.34 80 SER A CA 1
ATOM 630 C C . SER A 1 80 ? 13.711 -29.942 -7.487 1.00 45.34 80 SER A C 1
ATOM 632 O O . SER A 1 80 ? 14.143 -29.101 -6.698 1.00 45.34 80 SER A O 1
ATOM 634 N N . VAL A 1 81 ? 14.225 -30.129 -8.700 1.00 44.56 81 VAL A N 1
ATOM 635 C CA . VAL A 1 81 ? 15.140 -29.188 -9.330 1.00 44.56 81 VAL A CA 1
ATOM 636 C C . VAL A 1 81 ? 14.308 -27.929 -9.556 1.00 44.56 81 VAL A C 1
ATOM 638 O O . VAL A 1 81 ? 13.250 -28.028 -10.190 1.00 44.56 81 VAL A O 1
ATOM 641 N N . PRO A 1 82 ? 14.705 -26.771 -9.007 1.00 46.75 82 PRO A N 1
ATOM 642 C CA . PRO A 1 82 ? 14.096 -25.516 -9.404 1.00 46.75 82 PRO A CA 1
ATOM 643 C C . PRO A 1 82 ? 14.161 -25.443 -10.929 1.00 46.75 82 PRO A C 1
ATOM 645 O O . PRO A 1 82 ? 15.167 -25.836 -11.524 1.00 46.75 82 PRO A O 1
ATOM 648 N N . ILE A 1 83 ? 13.113 -24.943 -11.581 1.00 47.47 83 ILE A N 1
ATOM 649 C CA . ILE A 1 83 ? 13.270 -24.403 -12.933 1.00 47.47 83 ILE A CA 1
ATOM 650 C C . ILE A 1 83 ? 14.125 -23.142 -12.762 1.00 47.47 83 ILE A C 1
ATOM 652 O O . ILE A 1 83 ? 13.628 -22.020 -12.730 1.00 47.47 83 ILE A O 1
ATOM 656 N N . ASP A 1 84 ? 15.419 -23.348 -12.544 1.00 42.56 84 ASP A N 1
ATOM 657 C CA . ASP A 1 84 ? 16.419 -22.318 -12.667 1.00 42.56 84 ASP A CA 1
ATOM 658 C C . ASP A 1 84 ? 16.480 -21.948 -14.148 1.00 42.56 84 ASP A C 1
ATOM 660 O O . ASP A 1 84 ? 16.427 -22.810 -15.028 1.00 42.56 84 ASP A O 1
ATOM 664 N N . SER A 1 85 ? 16.671 -20.654 -14.397 1.00 44.34 85 SER A N 1
ATOM 665 C CA . SER A 1 85 ? 17.356 -20.105 -15.574 1.00 44.34 85 SER A CA 1
ATOM 666 C C . SER A 1 85 ? 16.570 -19.679 -16.829 1.00 44.34 85 SER A C 1
ATOM 668 O O . SER A 1 85 ? 17.058 -19.897 -17.928 1.00 44.34 85 SER A O 1
ATOM 670 N N . ILE A 1 86 ? 15.466 -18.915 -16.710 1.00 44.47 86 ILE A N 1
ATOM 671 C CA . ILE A 1 86 ? 15.160 -17.848 -17.717 1.00 44.47 86 ILE A CA 1
ATOM 672 C C . ILE A 1 86 ? 14.708 -16.505 -17.092 1.00 44.47 86 ILE A C 1
ATOM 674 O O . ILE A 1 86 ? 14.386 -15.560 -17.804 1.00 44.47 86 ILE A O 1
ATOM 678 N N . VAL A 1 87 ? 14.737 -16.324 -15.769 1.00 47.62 87 VAL A N 1
ATOM 679 C CA . VAL A 1 87 ? 14.555 -14.979 -15.189 1.00 47.62 87 VAL A CA 1
ATOM 680 C C . VAL A 1 87 ? 15.693 -14.716 -14.232 1.00 47.62 87 VAL A C 1
ATOM 682 O O . VAL A 1 87 ? 15.784 -15.312 -13.167 1.00 47.62 87 VAL A O 1
ATOM 685 N N . SER A 1 88 ? 16.619 -13.889 -14.702 1.00 45.72 88 SER A N 1
ATOM 686 C CA . SER A 1 88 ? 17.799 -13.442 -13.987 1.00 45.72 88 SER A CA 1
ATOM 687 C C . SER A 1 88 ? 17.425 -12.985 -12.580 1.00 45.72 88 SER A C 1
ATOM 689 O O . SER A 1 88 ? 16.630 -12.059 -12.420 1.00 45.72 88 SER A O 1
ATOM 691 N N . ASP A 1 89 ? 18.048 -13.604 -11.581 1.00 47.09 89 ASP A N 1
ATOM 692 C CA . ASP A 1 89 ? 18.035 -13.229 -10.163 1.00 47.09 89 ASP A CA 1
ATOM 693 C C . ASP A 1 89 ? 18.819 -11.915 -9.936 1.00 47.09 89 ASP A C 1
ATOM 695 O O . ASP A 1 89 ? 19.739 -11.815 -9.132 1.00 47.09 89 ASP A O 1
ATOM 699 N N . ASN A 1 90 ? 18.523 -10.908 -10.762 1.00 51.12 90 ASN A N 1
ATOM 700 C CA . ASN A 1 90 ? 19.195 -9.613 -10.811 1.00 51.12 90 ASN A CA 1
ATOM 701 C C . ASN A 1 90 ? 18.180 -8.463 -10.716 1.00 51.12 90 ASN A C 1
ATOM 703 O O . ASN A 1 90 ? 18.445 -7.345 -11.162 1.00 51.12 90 ASN A O 1
ATOM 707 N N . SER A 1 91 ? 16.983 -8.725 -10.174 1.00 61.28 91 SER A N 1
ATOM 708 C CA . SER A 1 91 ? 16.049 -7.647 -9.874 1.00 61.28 91 SER A CA 1
ATOM 709 C C . SER A 1 91 ? 16.536 -6.907 -8.631 1.00 61.28 91 SER A C 1
ATOM 711 O O . SER A 1 91 ? 16.505 -7.440 -7.526 1.00 61.28 91 SER A O 1
ATOM 713 N N . GLN A 1 92 ? 16.947 -5.651 -8.803 1.00 81.62 92 GLN A N 1
ATOM 714 C CA . GLN A 1 92 ? 17.369 -4.760 -7.712 1.00 81.62 92 GLN A CA 1
ATOM 715 C C . GLN A 1 92 ? 16.275 -4.546 -6.641 1.00 81.62 92 GLN A C 1
ATOM 717 O O . GLN A 1 92 ? 16.567 -4.099 -5.532 1.00 81.62 92 GLN A O 1
ATOM 722 N N . TYR A 1 93 ? 15.018 -4.855 -6.966 1.00 90.62 93 TYR A N 1
ATOM 723 C CA . TYR A 1 93 ? 13.849 -4.611 -6.128 1.00 90.62 93 TYR A CA 1
ATOM 724 C C . TYR A 1 93 ? 13.250 -5.909 -5.569 1.00 90.62 93 TYR A C 1
ATOM 726 O O . TYR A 1 93 ? 13.285 -6.937 -6.245 1.00 90.62 93 TYR A O 1
ATOM 734 N N . PRO A 1 94 ? 12.651 -5.875 -4.365 1.00 92.12 94 PRO A N 1
ATOM 735 C CA . PRO A 1 94 ? 12.006 -7.041 -3.772 1.00 92.12 94 PRO A CA 1
ATOM 736 C C . PRO A 1 94 ? 10.725 -7.428 -4.524 1.00 92.12 94 PRO A C 1
ATOM 738 O O . PRO A 1 94 ? 10.008 -6.572 -5.042 1.00 92.12 94 PRO A O 1
ATOM 741 N N . THR A 1 95 ? 10.387 -8.719 -4.539 1.00 91.62 95 THR A N 1
ATOM 742 C CA . THR A 1 95 ? 9.152 -9.223 -5.174 1.00 91.62 95 THR A CA 1
ATOM 743 C C . THR A 1 95 ? 7.907 -9.120 -4.290 1.00 91.62 95 THR A C 1
ATOM 745 O O . THR A 1 95 ? 6.791 -9.382 -4.734 1.00 91.62 95 THR A O 1
ATOM 748 N N . GLU A 1 96 ? 8.089 -8.792 -3.012 1.00 91.75 96 GLU A N 1
ATOM 749 C CA . GLU A 1 96 ? 7.024 -8.641 -2.024 1.00 91.75 96 GLU A CA 1
ATOM 750 C C . GLU A 1 96 ? 7.344 -7.502 -1.057 1.00 91.75 96 GLU A C 1
ATOM 752 O O . GLU A 1 96 ? 8.505 -7.173 -0.813 1.00 91.75 96 GLU A O 1
ATOM 757 N N . HIS A 1 97 ? 6.301 -6.880 -0.512 1.00 93.56 97 HIS A N 1
ATOM 758 C CA . HIS A 1 97 ? 6.453 -5.797 0.444 1.00 93.56 97 HIS A CA 1
ATOM 759 C C . HIS A 1 97 ? 5.374 -5.857 1.521 1.00 93.56 97 HIS A C 1
ATOM 761 O O . HIS A 1 97 ? 4.200 -6.099 1.233 1.00 93.56 97 HIS A O 1
ATOM 767 N N . THR A 1 98 ? 5.781 -5.570 2.756 1.00 95.19 98 THR A N 1
ATOM 768 C CA . THR A 1 98 ? 4.899 -5.492 3.919 1.00 95.19 98 THR A CA 1
ATOM 769 C C . THR A 1 98 ? 4.920 -4.074 4.472 1.00 95.19 98 THR A C 1
ATOM 771 O O . THR A 1 98 ? 5.924 -3.619 5.020 1.00 95.19 98 THR A O 1
ATOM 774 N N . PHE A 1 99 ? 3.784 -3.383 4.379 1.00 95.00 99 PHE A N 1
ATOM 775 C CA . PHE A 1 99 ? 3.594 -2.090 5.031 1.00 95.00 99 PHE A CA 1
ATOM 776 C C . PHE A 1 99 ? 3.367 -2.292 6.535 1.00 95.00 99 PHE A C 1
ATOM 778 O O . PHE A 1 99 ? 2.264 -2.603 6.984 1.00 95.00 99 PHE A O 1
ATOM 785 N N . GLU A 1 100 ? 4.419 -2.124 7.331 1.00 95.19 100 GLU A N 1
ATOM 786 C CA . GLU A 1 100 ? 4.344 -2.260 8.786 1.00 95.19 100 GLU A CA 1
ATOM 787 C C . GLU A 1 100 ? 3.989 -0.947 9.488 1.00 95.19 100 GLU A C 1
ATOM 789 O O . GLU A 1 100 ? 4.307 0.143 9.018 1.00 95.19 100 GLU A O 1
ATOM 794 N N . ARG A 1 101 ? 3.413 -1.054 10.694 1.00 94.81 101 ARG A N 1
ATOM 795 C CA . ARG A 1 101 ? 3.167 0.080 11.608 1.00 94.81 101 ARG A CA 1
ATOM 796 C C . ARG A 1 101 ? 2.317 1.205 10.994 1.00 94.81 101 ARG A C 1
ATOM 798 O O . ARG A 1 101 ? 2.497 2.375 11.337 1.00 94.81 101 ARG A O 1
ATOM 805 N N . ILE A 1 102 ? 1.388 0.836 10.117 1.00 95.50 102 ILE A N 1
ATOM 806 C CA . ILE A 1 102 ? 0.421 1.743 9.497 1.00 95.50 102 ILE A CA 1
ATOM 807 C C . ILE A 1 102 ? -0.737 2.030 10.458 1.00 95.50 102 ILE A C 1
ATOM 809 O O . ILE A 1 102 ? -1.242 1.134 11.134 1.00 95.50 102 ILE A O 1
ATOM 813 N N . GLN A 1 103 ? -1.168 3.286 10.517 1.00 94.00 103 GLN A N 1
ATOM 814 C CA . GLN A 1 103 ? -2.298 3.765 11.307 1.00 94.00 103 GLN A CA 1
ATOM 815 C C . GLN A 1 103 ? -3.087 4.805 10.511 1.00 94.00 103 GLN A C 1
ATOM 817 O O . GLN A 1 103 ? -2.534 5.502 9.665 1.00 94.00 103 GLN A O 1
ATOM 822 N N . PHE A 1 104 ? -4.371 4.960 10.823 1.00 92.00 104 PHE A N 1
ATOM 823 C CA . PHE A 1 104 ? -5.143 6.112 10.362 1.00 92.00 104 PHE A CA 1
ATOM 824 C C . PHE A 1 104 ? -4.648 7.364 11.092 1.00 92.00 104 PHE A C 1
ATOM 826 O O . PHE A 1 104 ? -4.581 7.376 12.323 1.00 92.00 104 PHE A O 1
ATOM 833 N N . GLN A 1 105 ? -4.298 8.412 10.346 1.00 88.38 105 GLN A N 1
ATOM 834 C CA . GLN A 1 105 ? -3.817 9.673 10.914 1.00 88.38 105 GLN A CA 1
ATOM 835 C C . GLN A 1 105 ? -4.928 10.390 11.677 1.00 88.38 105 GLN A C 1
ATOM 837 O O . GLN A 1 105 ? -4.732 10.882 12.791 1.00 88.38 105 GLN A O 1
ATOM 842 N N . LYS A 1 106 ? -6.111 10.423 11.066 1.00 80.19 106 LYS A N 1
ATOM 843 C CA . LYS A 1 106 ? -7.365 10.839 11.678 1.00 80.19 106 LYS A CA 1
ATOM 844 C C . LYS A 1 106 ? -8.410 9.815 11.269 1.00 80.19 106 LYS A C 1
ATOM 846 O O . LYS A 1 106 ? -8.494 9.438 10.110 1.00 80.19 106 LYS A O 1
ATOM 851 N N . VAL A 1 107 ? -9.193 9.358 12.233 1.00 66.31 107 VAL A N 1
ATOM 852 C CA . VAL A 1 107 ? -10.452 8.664 11.954 1.00 66.31 107 VAL A CA 1
ATOM 853 C C . VAL A 1 107 ? -11.535 9.723 12.082 1.00 66.31 107 VAL A C 1
ATOM 855 O O . VAL A 1 107 ? -11.393 10.614 12.927 1.00 66.31 107 VAL A O 1
ATOM 858 N N . ALA A 1 108 ? -12.585 9.660 11.260 1.00 62.62 108 ALA A N 1
ATOM 859 C CA . ALA A 1 108 ? -13.704 10.589 11.367 1.00 62.62 108 ALA A CA 1
ATOM 860 C C . ALA A 1 108 ? -14.122 10.717 12.840 1.00 62.62 108 ALA A C 1
ATOM 862 O O . ALA A 1 108 ? -14.528 9.739 13.474 1.00 62.62 108 ALA A O 1
ATOM 863 N N . ALA A 1 109 ? -13.954 11.917 13.401 1.00 56.12 109 ALA A N 1
ATOM 864 C CA . ALA A 1 109 ? -14.320 12.168 14.782 1.00 56.12 109 ALA A CA 1
ATOM 865 C C . ALA A 1 109 ? -15.817 11.888 14.916 1.00 56.12 109 ALA A C 1
ATOM 867 O O . ALA A 1 109 ? -16.617 12.361 14.102 1.00 56.12 109 ALA A O 1
ATOM 868 N N . ASN A 1 110 ? -16.200 11.115 15.932 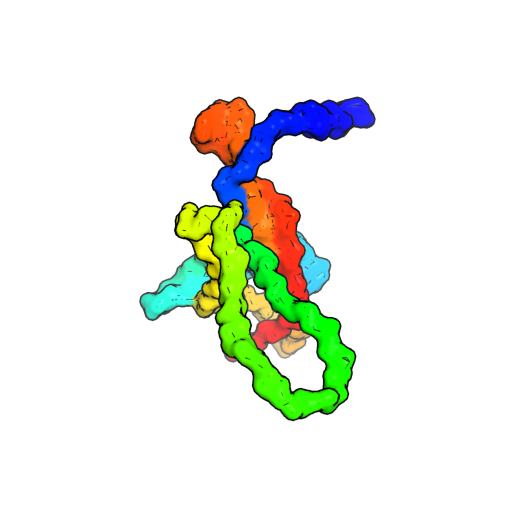1.00 53.44 110 ASN A N 1
ATOM 869 C CA . ASN A 1 110 ? -17.602 10.958 16.285 1.00 53.44 110 ASN A CA 1
ATOM 870 C C . ASN A 1 110 ? -18.187 12.367 16.447 1.00 53.44 110 ASN A C 1
ATOM 872 O O . ASN A 1 110 ? -17.801 13.085 17.368 1.00 53.44 110 ASN A O 1
ATOM 876 N N . LYS A 1 111 ? -19.050 12.797 15.518 1.00 50.12 111 LYS A N 1
ATOM 877 C CA . LYS A 1 111 ? -19.670 14.126 15.532 1.00 50.12 111 LYS A CA 1
ATOM 878 C C . LYS A 1 111 ? -20.594 14.258 16.753 1.00 50.12 111 LYS A C 1
ATOM 880 O O . LYS A 1 111 ? -21.784 14.066 16.579 1.00 50.12 111 LYS A O 1
ATOM 885 N N . GLY A 1 112 ? -20.036 14.556 17.935 1.00 54.38 112 GLY A N 1
ATOM 886 C CA . GLY A 1 112 ? -20.651 15.105 19.162 1.00 54.38 112 GLY A CA 1
ATOM 887 C C . GLY A 1 112 ? -21.962 14.498 19.709 1.00 54.38 112 GLY A C 1
ATOM 888 O O . GLY A 1 112 ? -22.853 14.131 18.964 1.00 54.38 112 GLY A O 1
ATOM 889 N N . ARG A 1 113 ? -22.126 14.490 21.046 1.00 51.69 113 ARG A N 1
ATOM 890 C CA . ARG A 1 113 ? -23.282 14.035 21.882 1.00 51.69 113 ARG A CA 1
ATOM 891 C C . ARG A 1 113 ? -23.873 12.634 21.631 1.00 51.69 113 ARG A C 1
ATOM 893 O O . ARG A 1 113 ? -24.264 11.989 22.596 1.00 51.69 113 ARG A O 1
ATOM 900 N N . TYR A 1 114 ? -23.900 12.137 20.402 1.00 59.78 114 TYR A N 1
ATOM 901 C CA . TYR A 1 114 ? -24.332 10.800 20.023 1.00 59.78 114 TYR A CA 1
ATOM 902 C C . TYR A 1 114 ? -23.153 10.037 19.420 1.00 59.78 114 TYR A C 1
ATOM 904 O O . TYR A 1 114 ? -22.282 10.613 18.763 1.00 59.78 114 TYR A O 1
ATOM 912 N N . ARG A 1 115 ? -23.109 8.718 19.638 1.00 61.53 115 ARG A N 1
ATOM 913 C CA . ARG A 1 115 ? -22.150 7.856 18.938 1.00 61.53 115 ARG A CA 1
ATOM 914 C C . ARG A 1 115 ? -22.448 7.959 17.444 1.00 61.53 115 ARG A C 1
ATOM 916 O O . ARG A 1 115 ? -23.482 7.471 16.993 1.00 61.53 115 ARG A O 1
ATOM 923 N N . ALA A 1 116 ? -21.566 8.612 16.689 1.00 64.00 116 ALA A N 1
ATOM 924 C CA . ALA A 1 116 ? -21.656 8.585 15.239 1.00 64.00 116 ALA A CA 1
ATOM 925 C C . ALA A 1 116 ? -21.590 7.127 14.771 1.00 64.00 116 ALA A C 1
ATOM 927 O O . ALA A 1 116 ? -20.896 6.295 15.366 1.00 64.00 116 ALA A O 1
ATOM 928 N N . LYS A 1 117 ? -22.335 6.806 13.713 1.00 71.94 117 LYS A N 1
ATOM 929 C CA . LYS A 1 117 ? -22.288 5.471 13.119 1.00 71.94 117 LYS A CA 1
ATOM 930 C C . LYS A 1 117 ? -20.851 5.183 12.681 1.00 71.94 117 LYS A C 1
ATOM 932 O O . LYS A 1 117 ? -20.242 6.019 12.013 1.00 71.94 117 LYS A O 1
ATOM 937 N N . GLN A 1 118 ? -20.337 4.010 13.057 1.00 78.50 118 GLN A N 1
ATOM 938 C CA . GLN A 1 118 ? -19.025 3.536 12.618 1.00 78.50 118 GLN A CA 1
ATOM 939 C C . GLN A 1 118 ? -18.984 3.562 11.090 1.00 78.50 118 GLN A C 1
ATOM 941 O O . GLN A 1 118 ? -19.803 2.914 10.439 1.00 78.50 118 GLN A O 1
ATOM 946 N N . GLN A 1 119 ? -18.070 4.355 10.536 1.00 84.62 119 GLN A N 1
ATOM 947 C CA . GLN A 1 119 ? -17.850 4.412 9.100 1.00 84.62 119 GLN A CA 1
ATOM 948 C C . GLN A 1 119 ? -16.896 3.275 8.726 1.00 84.62 119 GLN A C 1
ATOM 950 O O . GLN A 1 119 ? -15.807 3.202 9.301 1.00 84.62 119 GLN A O 1
ATOM 955 N N . PRO A 1 120 ? -17.297 2.358 7.832 1.00 91.50 120 PRO A N 1
ATOM 956 C CA . PRO A 1 120 ? -16.378 1.367 7.313 1.00 91.50 120 PRO A CA 1
ATOM 957 C C . PRO A 1 120 ? -15.394 2.021 6.336 1.00 91.50 120 PRO A C 1
ATOM 959 O O . PRO A 1 120 ? -15.763 2.913 5.572 1.00 91.50 120 PRO A O 1
ATOM 962 N N . TYR A 1 121 ? -14.159 1.541 6.348 1.00 93.00 121 TYR A N 1
ATOM 963 C CA . TYR A 1 121 ? -13.068 1.955 5.470 1.00 93.00 121 TYR A CA 1
ATOM 964 C C . TYR A 1 121 ? -12.563 0.761 4.663 1.00 93.00 121 TYR A C 1
ATOM 966 O O . TYR A 1 121 ? -12.682 -0.374 5.112 1.00 93.00 121 TYR A O 1
ATOM 974 N N . ASN A 1 122 ? -11.941 0.990 3.515 1.00 96.00 122 ASN A N 1
ATOM 975 C CA . ASN A 1 122 ? -11.175 -0.039 2.814 1.00 96.00 122 ASN A CA 1
ATOM 976 C C . ASN A 1 122 ? -9.715 0.387 2.743 1.00 96.00 122 ASN A C 1
ATOM 978 O O . ASN A 1 122 ? -9.418 1.570 2.574 1.00 96.00 122 ASN A O 1
ATOM 982 N N . LEU A 1 123 ? -8.812 -0.585 2.829 1.00 96.50 123 LEU A N 1
ATOM 983 C CA . LEU A 1 123 ? -7.434 -0.396 2.401 1.00 96.50 123 LEU A CA 1
ATOM 984 C C . LEU A 1 123 ? -7.362 -0.599 0.891 1.00 96.50 123 LEU A C 1
ATOM 986 O O . LEU A 1 123 ? -8.000 -1.501 0.342 1.00 96.50 123 LEU A O 1
ATOM 990 N N . VAL A 1 124 ? -6.576 0.240 0.234 1.00 96.56 124 VAL A N 1
ATOM 991 C CA . VAL A 1 124 ? -6.358 0.204 -1.207 1.00 96.56 124 VAL A CA 1
ATOM 992 C C . VAL A 1 124 ? -4.870 0.058 -1.457 1.00 96.56 124 VAL A C 1
ATOM 994 O O . VAL A 1 124 ? -4.069 0.811 -0.907 1.00 96.56 124 VAL A O 1
ATOM 997 N N . VAL A 1 125 ? -4.512 -0.906 -2.298 1.00 96.94 125 VAL A N 1
ATOM 998 C CA . VAL A 1 125 ? -3.163 -1.033 -2.847 1.00 96.94 125 VAL A CA 1
ATOM 999 C C . VAL A 1 125 ? -3.232 -0.694 -4.326 1.00 96.94 125 VAL A C 1
ATOM 1001 O O . VAL A 1 125 ? -3.971 -1.338 -5.074 1.00 96.94 125 VAL A O 1
ATOM 1004 N N . ASP A 1 126 ? -2.475 0.318 -4.736 1.00 96.88 126 ASP A N 1
ATOM 1005 C CA . ASP A 1 126 ? -2.344 0.724 -6.133 1.00 96.88 126 ASP A CA 1
ATOM 1006 C C . ASP A 1 126 ? -0.969 0.287 -6.659 1.00 96.88 126 ASP A C 1
ATOM 1008 O O . ASP A 1 126 ? 0.050 0.514 -6.007 1.00 96.88 126 ASP A O 1
ATOM 1012 N N . LEU A 1 127 ? -0.947 -0.327 -7.843 1.00 96.88 127 LEU A N 1
ATOM 1013 C CA . LEU A 1 127 ? 0.265 -0.706 -8.568 1.00 96.88 127 LEU A CA 1
ATOM 1014 C C . LEU A 1 127 ? 0.486 0.264 -9.728 1.00 96.88 127 LEU A C 1
ATOM 1016 O O . LEU A 1 127 ? -0.433 0.542 -10.505 1.00 96.88 127 LEU A O 1
ATOM 1020 N N . TYR A 1 128 ? 1.719 0.730 -9.869 1.00 96.88 128 TYR A N 1
ATOM 1021 C CA . TYR A 1 128 ? 2.145 1.672 -10.889 1.00 96.88 128 TYR A CA 1
ATOM 1022 C C . TYR A 1 128 ? 3.264 1.079 -11.741 1.00 96.88 128 TYR A C 1
ATOM 1024 O O . TYR A 1 128 ? 4.136 0.379 -11.231 1.00 96.88 128 TYR A O 1
ATOM 1032 N N . ALA A 1 129 ? 3.257 1.410 -13.028 1.00 94.50 129 ALA A N 1
ATOM 1033 C CA . ALA A 1 129 ? 4.369 1.199 -13.942 1.00 94.50 129 ALA A CA 1
ATOM 1034 C C . ALA A 1 129 ? 5.042 2.541 -14.241 1.00 94.50 129 ALA A C 1
ATOM 1036 O O . ALA A 1 129 ? 4.372 3.508 -14.618 1.00 94.50 129 ALA A O 1
ATOM 1037 N N . LYS A 1 130 ? 6.365 2.595 -14.091 1.00 92.94 130 LYS A N 1
ATOM 1038 C CA . LYS A 1 130 ? 7.193 3.684 -14.607 1.00 92.94 130 LYS A CA 1
ATOM 1039 C C . LYS A 1 130 ? 7.383 3.436 -16.092 1.00 92.94 130 LYS A C 1
ATOM 1041 O O . LYS A 1 130 ? 7.942 2.406 -16.456 1.00 92.94 130 LYS A O 1
ATOM 1046 N N . VAL A 1 131 ? 6.928 4.345 -16.943 1.00 91.31 131 VAL A N 1
ATOM 1047 C CA . VAL A 1 131 ? 7.059 4.202 -18.398 1.00 91.31 131 VAL A CA 1
ATOM 1048 C C . VAL A 1 131 ? 7.825 5.372 -18.996 1.00 91.31 131 VAL A C 1
ATOM 1050 O O . VAL A 1 131 ? 7.690 6.507 -18.523 1.00 91.31 131 VAL A O 1
ATOM 1053 N N . SER A 1 132 ? 8.633 5.099 -20.022 1.00 88.75 132 SER A N 1
ATOM 1054 C CA . SER A 1 132 ? 9.397 6.131 -20.727 1.00 88.75 132 SER A CA 1
ATOM 1055 C C . SER A 1 132 ? 8.477 7.201 -21.333 1.00 88.75 132 SER A C 1
ATOM 1057 O O . SER A 1 132 ? 7.352 6.930 -21.774 1.00 88.75 132 SER A O 1
ATOM 1059 N N . SER A 1 133 ? 8.928 8.455 -21.301 1.00 82.00 133 SER A N 1
ATOM 1060 C CA . SER A 1 133 ? 8.284 9.581 -21.977 1.00 82.00 133 SER A CA 1
ATOM 1061 C C . SER A 1 133 ? 8.955 9.812 -23.338 1.00 82.00 133 SER A C 1
ATOM 1063 O O . SER A 1 133 ? 10.171 9.663 -23.447 1.00 82.00 133 SER A O 1
ATOM 1065 N N . PRO A 1 134 ? 8.215 10.226 -24.382 1.00 69.50 134 PRO A N 1
ATOM 1066 C CA . PRO A 1 134 ? 8.804 10.581 -25.678 1.00 69.50 134 PRO A CA 1
ATOM 1067 C C . PRO A 1 134 ? 9.756 11.796 -25.635 1.00 69.50 134 PRO A C 1
ATOM 1069 O O . PRO A 1 134 ? 10.386 12.099 -26.643 1.00 69.50 134 PRO A O 1
ATOM 1072 N N . GLY A 1 135 ? 9.817 12.521 -24.509 1.00 67.44 135 GLY A N 1
ATOM 1073 C CA . GLY A 1 135 ? 10.488 13.819 -24.364 1.00 67.44 135 GLY A CA 1
ATOM 1074 C C . GLY A 1 135 ? 11.985 13.796 -24.030 1.00 67.44 135 GLY A C 1
ATOM 1075 O O . GLY A 1 135 ? 12.592 14.863 -23.999 1.00 67.44 135 GLY A O 1
ATOM 1076 N N . GLY A 1 136 ? 12.599 12.631 -23.794 1.00 62.25 136 GLY A N 1
ATOM 1077 C CA . GLY A 1 136 ? 14.035 12.527 -23.500 1.00 62.25 136 GLY A CA 1
ATOM 1078 C C . GLY A 1 136 ? 14.396 11.354 -22.587 1.00 62.25 136 GLY A C 1
ATOM 1079 O O . GLY A 1 136 ? 13.524 10.704 -22.019 1.00 62.25 136 GLY A O 1
ATOM 1080 N N . VAL A 1 137 ? 15.702 11.093 -22.450 1.00 61.47 137 VAL A N 1
ATOM 1081 C CA . VAL A 1 137 ? 16.267 9.918 -21.749 1.00 61.47 137 VAL A CA 1
ATOM 1082 C C . VAL A 1 137 ? 15.913 9.879 -20.251 1.00 61.47 137 VAL A C 1
ATOM 1084 O O . VAL A 1 137 ? 15.769 8.794 -19.694 1.00 61.47 137 VAL A O 1
ATOM 1087 N N . ASP A 1 138 ? 15.685 11.037 -19.625 1.00 70.00 138 ASP A N 1
ATOM 1088 C CA . ASP A 1 138 ? 15.373 11.152 -18.188 1.00 70.00 138 ASP A CA 1
ATOM 1089 C C . ASP A 1 138 ? 13.888 11.386 -17.886 1.00 70.00 138 ASP A C 1
ATOM 1091 O O . ASP A 1 138 ? 13.486 11.509 -16.726 1.00 70.00 138 ASP A O 1
ATOM 1095 N N . ASP A 1 139 ? 13.059 11.447 -18.922 1.00 81.50 139 ASP A N 1
ATOM 1096 C CA . ASP A 1 139 ? 11.673 11.855 -18.792 1.00 81.50 139 ASP A CA 1
ATOM 1097 C C . ASP A 1 139 ? 10.782 10.605 -18.691 1.00 81.50 139 ASP A C 1
ATOM 1099 O O . ASP A 1 139 ? 10.806 9.710 -19.541 1.00 81.50 139 ASP A O 1
ATOM 1103 N N . TYR A 1 140 ? 10.011 10.492 -17.608 1.00 87.75 140 TYR A N 1
ATOM 1104 C CA . TYR A 1 140 ? 9.180 9.318 -17.334 1.00 87.75 140 TYR A CA 1
ATOM 1105 C C . TYR A 1 140 ? 7.849 9.698 -16.694 1.00 87.75 140 TYR A C 1
ATOM 1107 O O . TYR A 1 140 ? 7.701 10.739 -16.059 1.00 87.75 140 TYR A O 1
ATOM 1115 N N . GLN A 1 141 ? 6.870 8.805 -16.822 1.00 90.62 141 GLN A N 1
ATOM 1116 C CA . GLN A 1 141 ? 5.562 8.950 -16.185 1.00 90.62 141 GLN A CA 1
ATOM 1117 C C . GLN A 1 141 ? 5.219 7.701 -15.373 1.00 90.62 141 GLN A C 1
ATOM 1119 O O . GLN A 1 141 ? 5.567 6.582 -15.753 1.00 90.62 141 GLN A O 1
ATOM 1124 N N . TRP A 1 142 ? 4.511 7.892 -14.263 1.00 92.00 142 TRP A N 1
ATOM 1125 C CA . TRP A 1 142 ? 3.938 6.796 -13.487 1.00 92.00 142 TRP A CA 1
ATOM 1126 C C . TRP A 1 142 ? 2.491 6.572 -13.912 1.00 92.00 142 TRP A C 1
ATOM 1128 O O . TRP A 1 142 ? 1.626 7.416 -13.679 1.00 92.00 142 TRP A O 1
ATOM 1138 N N . ALA A 1 143 ? 2.226 5.423 -14.525 1.00 93.19 143 ALA A N 1
ATOM 1139 C CA . ALA A 1 143 ? 0.886 4.997 -14.897 1.00 93.19 143 ALA A CA 1
ATOM 1140 C C . ALA A 1 143 ? 0.348 4.018 -13.851 1.00 93.19 143 ALA A C 1
ATOM 1142 O O . ALA A 1 143 ? 0.999 3.020 -13.552 1.00 93.19 143 ALA A O 1
ATOM 1143 N N . LYS A 1 1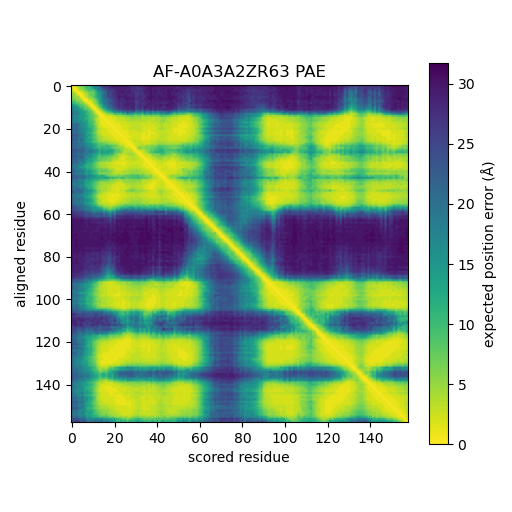44 ? -0.843 4.270 -13.296 1.00 94.81 144 LYS A N 1
ATOM 1144 C CA . LYS A 1 144 ? -1.533 3.288 -12.445 1.00 94.81 144 LYS A CA 1
ATOM 1145 C C . LYS A 1 144 ? -2.055 2.155 -13.324 1.00 94.81 144 LYS A C 1
ATOM 1147 O O . LYS A 1 144 ? -2.845 2.415 -14.226 1.00 94.81 144 LYS A O 1
ATOM 1152 N N . ILE A 1 145 ? -1.625 0.926 -13.056 1.00 95.56 145 ILE A N 1
ATOM 1153 C CA . ILE A 1 145 ? -1.930 -0.245 -13.893 1.00 95.56 145 ILE A CA 1
ATOM 1154 C C . ILE A 1 145 ? -2.825 -1.273 -13.202 1.00 95.56 145 ILE A C 1
ATOM 1156 O O . ILE A 1 145 ? -3.510 -2.033 -13.878 1.00 95.56 145 ILE A O 1
ATOM 1160 N N . ALA A 1 146 ? -2.857 -1.292 -11.869 1.00 96.12 146 ALA A N 1
ATOM 1161 C CA . ALA A 1 146 ? -3.774 -2.141 -11.120 1.00 96.12 146 ALA A CA 1
ATOM 1162 C C . ALA A 1 146 ? -4.145 -1.510 -9.777 1.00 96.12 146 ALA A C 1
ATOM 1164 O O . ALA A 1 146 ? -3.423 -0.672 -9.235 1.00 96.12 146 ALA A O 1
ATOM 1165 N N . ARG A 1 147 ? -5.286 -1.938 -9.243 1.00 95.69 147 ARG A N 1
ATOM 1166 C CA . ARG A 1 147 ? -5.812 -1.535 -7.941 1.00 95.69 147 ARG A CA 1
ATOM 1167 C C . ARG A 1 147 ? -6.447 -2.741 -7.271 1.00 95.69 147 ARG A C 1
ATOM 1169 O O . ARG A 1 147 ? -7.215 -3.462 -7.905 1.00 95.69 147 ARG A O 1
ATOM 1176 N N . ARG A 1 148 ? -6.182 -2.924 -5.981 1.00 96.12 148 ARG A N 1
ATOM 1177 C CA . ARG A 1 148 ? -6.872 -3.909 -5.146 1.00 96.12 148 ARG A CA 1
ATOM 1178 C C . ARG A 1 148 ? -7.442 -3.233 -3.910 1.00 96.12 148 ARG A C 1
ATOM 1180 O O . ARG A 1 148 ? -6.759 -2.445 -3.264 1.00 96.12 148 ARG A O 1
ATOM 1187 N N . VAL A 1 149 ? -8.691 -3.555 -3.595 1.00 96.25 149 VAL A N 1
ATOM 1188 C CA . VAL A 1 149 ? -9.438 -2.987 -2.468 1.00 96.25 149 VAL A CA 1
ATOM 1189 C C . VAL A 1 149 ? -9.750 -4.109 -1.481 1.00 96.25 149 VAL A C 1
ATOM 1191 O O . VAL A 1 149 ? -10.132 -5.207 -1.888 1.00 96.25 149 VAL A O 1
ATOM 1194 N N . SER A 1 150 ? -9.543 -3.863 -0.189 1.00 97.06 150 SER A N 1
ATOM 1195 C CA . SER A 1 150 ? -9.858 -4.830 0.865 1.00 97.06 150 SER A CA 1
ATOM 1196 C C . SER A 1 150 ? -11.365 -4.974 1.075 1.00 97.06 150 SER A C 1
ATOM 1198 O O . SER A 1 150 ? -12.161 -4.139 0.646 1.00 97.06 150 SER A O 1
ATOM 1200 N N . VAL A 1 151 ? -11.762 -5.977 1.857 1.00 96.12 151 VAL A N 1
ATOM 1201 C CA . VAL A 1 151 ? -13.084 -5.974 2.500 1.00 96.12 151 VAL A CA 1
ATOM 1202 C C . VAL A 1 151 ? -13.246 -4.745 3.417 1.00 96.12 151 VAL A C 1
ATOM 1204 O O . VAL A 1 151 ? -12.230 -4.186 3.850 1.00 96.12 151 VAL A O 1
ATOM 1207 N N . PRO A 1 152 ? -14.482 -4.310 3.725 1.00 95.00 152 PRO A N 1
ATOM 1208 C CA . PRO A 1 152 ? -14.715 -3.172 4.609 1.00 95.00 152 PRO A CA 1
ATOM 1209 C C . PRO A 1 152 ? -14.226 -3.445 6.038 1.00 95.00 152 PRO A C 1
ATOM 1211 O O . PRO A 1 152 ? -14.509 -4.489 6.623 1.00 95.00 152 PRO A O 1
ATOM 1214 N N . LEU A 1 153 ? -13.524 -2.477 6.617 1.00 92.69 153 LEU A N 1
ATOM 1215 C CA . LEU A 1 153 ? -12.906 -2.523 7.937 1.00 92.69 153 LEU A CA 1
ATOM 1216 C C . LEU A 1 153 ? -13.501 -1.443 8.837 1.00 92.69 153 LEU A C 1
ATOM 1218 O O . LEU A 1 153 ? -13.704 -0.305 8.419 1.00 92.69 153 LEU A O 1
ATOM 1222 N N . VAL A 1 154 ? -13.730 -1.774 10.105 1.00 89.94 154 VAL A N 1
ATOM 1223 C CA . VAL A 1 154 ? -14.169 -0.806 11.115 1.00 89.94 154 VAL A CA 1
ATOM 1224 C C . VAL A 1 154 ? -12.999 -0.457 12.021 1.00 89.94 154 VAL A C 1
ATOM 1226 O O . VAL A 1 154 ? -12.485 -1.310 12.743 1.00 89.94 154 VAL A O 1
ATOM 1229 N N . VAL A 1 155 ? -12.614 0.817 12.027 1.00 86.06 155 VAL A N 1
ATOM 1230 C CA . VAL A 1 155 ? -11.563 1.332 12.908 1.00 86.06 155 VAL A CA 1
ATOM 1231 C C . VAL A 1 155 ? -12.197 1.816 14.207 1.00 86.06 155 VAL A C 1
ATOM 1233 O O . VAL A 1 155 ? -13.098 2.655 14.201 1.00 86.06 155 VAL A O 1
ATOM 1236 N N . ARG A 1 156 ? -11.733 1.285 15.341 1.00 81.19 156 ARG A N 1
ATOM 1237 C CA . ARG A 1 156 ? -12.178 1.699 16.676 1.00 81.19 156 ARG A CA 1
ATOM 1238 C C . ARG A 1 156 ? -11.050 2.451 17.374 1.00 81.19 156 ARG A C 1
ATOM 1240 O O . ARG A 1 156 ? -9.972 1.898 17.568 1.00 81.19 156 ARG A O 1
ATOM 1247 N N . GLY A 1 157 ? -11.307 3.711 17.718 1.00 74.75 157 GLY A N 1
ATOM 1248 C CA . GLY A 1 157 ? -10.406 4.515 18.545 1.00 74.75 157 GLY A CA 1
ATOM 1249 C C . GLY A 1 157 ? -10.431 4.092 20.017 1.00 74.75 157 GLY A C 1
ATOM 1250 O O . GLY A 1 157 ? -11.266 3.278 20.421 1.00 74.75 157 GLY A O 1
ATOM 1251 N N . ARG A 1 158 ? -9.514 4.665 20.798 1.00 66.88 158 ARG A N 1
ATOM 1252 C CA . ARG A 1 158 ? -9.534 4.654 22.265 1.00 66.88 158 ARG A CA 1
ATOM 1253 C C . ARG A 1 158 ? -9.992 6.008 22.780 1.00 66.88 158 ARG A C 1
ATOM 1255 O O . ARG A 1 158 ? -9.685 7.005 22.089 1.00 66.88 158 ARG A O 1
#

pLDDT: mean 75.08, std 21.1, range [37.38, 97.38]

Foldseek 3Di:
DVVVVVVVVPPPVWDFPFKKKWKWKDFPPGPPRTFFKWAQDPVRDTDGTDIFTADADPDDPPDDDDDDDDDDDDDDDPPPDPPPDDDDPPPPGHHDDDRPRMDGPDDPPQPPPDRRPFTWMKMKMWMWTWIDDPPDDPDTDTDTDDMDIHDTDGDDDD

Nearest PDB structures (foldseek):
  5h5p-assembly1_A  TM=6.815E-01  e=3.332E-03  Mus musculus
  5yhu-assembly1_A  TM=6.397E-01  e=5.410E-03  Homo sapiens
  8yqt-assembly1_B  TM=2.655E-01  e=6.609E+00  African swine fever virus

Secondary structure (DSSP, 8-state):
-HHHHHHHH------EEEEEEEEEEEETT-TT-EEPEEEE-TT--EEPPPPEEEPPPPPP------------------------SSS-S--SS-S-----SEEES------SSS-PPPPEEEEEEEEEEEEE-TT-TT-EEEEEEEEEEPPPEE----

Sequence (158 aa):
MADTIWKFLIMAEKHILSFSMSISAIQNGKEGEVEELVQQTPKRSKIKPGNVDIAPKPPFLSDFDIQHPSRPSHTTEVRSVPIDSIVSDNSQYPTEHTFERIQFQKVAANKGRYRAKQQPYNLVVDLYAKVSSPGGVDDYQWAKIARRVSVPLVVRGR

Solvent-accessible surface area (backbone atoms only — not comparable to full-atom values): 10354 Å² total; per-residue (Å²): 123,70,75,66,58,53,65,66,70,63,65,65,87,57,49,76,77,47,36,33,36,38,69,46,31,26,44,60,96,35,92,84,50,72,43,56,52,25,24,49,45,98,87,69,47,77,40,70,68,63,75,42,64,37,34,86,64,76,86,76,87,78,73,90,82,73,91,79,87,91,83,93,74,90,78,76,90,73,73,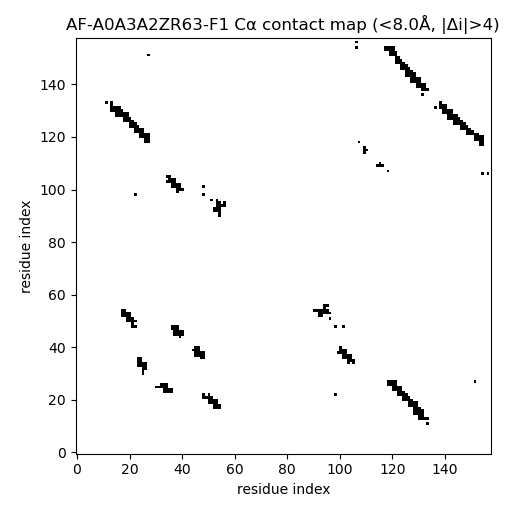78,72,72,90,73,82,89,69,76,96,72,64,96,38,49,58,71,85,80,89,64,60,67,43,69,69,63,68,86,69,63,70,61,106,50,87,48,78,86,67,42,26,22,48,33,42,41,34,29,35,35,25,54,37,96,84,45,97,89,37,66,46,80,43,80,75,48,75,48,73,52,72,78,39,79,84,80,85,133